Protein AF-A0A0F9IMM5-F1 (afdb_monomer_lite)

pLDDT: mean 71.04, std 14.26, range [41.44, 88.5]

Foldseek 3Di:
DFDQDFDPCVCLQDPPDSHGPLLSRVLVSLLVGQWDAPCNQCDPPNNDDPVVVVVSVVVCVVVVQWDDDDNGDIGGGDPSSNVVVVVVVD

Sequence (90 aa):
MSLINYPPDEIHKTPKFGKRNFEHIILWMLSNNEECQWSDFTEKPLELRVSTLSKYMSLLKIGGYVDNYSRGLSLATSLIITKFFKLLLH

Secondary structure (DSSP, 8-state):
---PPPPPTTTT--TTTS---HHHHHHHHHHH-SEE-HHHHHSTTT---HHHHHHHHHHHHHTTSS----TTS-EE--HHHHHHHHHH--

Radius of gyration: 12.53 Å; chains: 1; bounding box: 29×31×33 Å

Organism: NCBI:txid412755

Structure (mmCIF, N/CA/C/O backbone):
data_AF-A0A0F9IMM5-F1
#
_entry.id   AF-A0A0F9IMM5-F1
#
loop_
_atom_site.group_PDB
_atom_site.id
_atom_site.type_symbol
_atom_site.label_atom_id
_atom_site.label_alt_id
_atom_site.label_comp_id
_atom_site.label_asym_id
_atom_site.label_entity_id
_atom_site.label_seq_id
_atom_site.pdbx_PDB_ins_code
_atom_site.Cartn_x
_atom_site.Cartn_y
_atom_site.Cartn_z
_atom_site.occupancy
_atom_site.B_iso_or_equiv
_atom_site.auth_seq_id
_atom_site.auth_comp_id
_atom_site.auth_asym_id
_atom_site.auth_atom_id
_atom_site.pdbx_PDB_model_num
ATOM 1 N N . MET A 1 1 ? -17.099 2.462 -9.076 1.00 45.12 1 MET A N 1
ATOM 2 C CA . MET A 1 1 ? -16.368 2.693 -7.817 1.00 45.12 1 MET A CA 1
ATOM 3 C C . MET A 1 1 ? -15.989 1.328 -7.290 1.00 45.12 1 MET A C 1
ATOM 5 O O . MET A 1 1 ? -16.860 0.616 -6.806 1.00 45.12 1 MET A O 1
ATOM 9 N N . SER A 1 2 ? -14.747 0.925 -7.530 1.00 55.09 2 SER A N 1
ATOM 10 C CA . SER A 1 2 ? -14.167 -0.325 -7.039 1.00 55.09 2 SER A CA 1
ATOM 11 C C . SER A 1 2 ? -14.122 -0.241 -5.511 1.00 55.09 2 SER A C 1
ATOM 13 O O . SER A 1 2 ? -13.704 0.778 -4.962 1.00 55.09 2 SER A O 1
ATOM 15 N N . LEU A 1 3 ? -14.637 -1.254 -4.817 1.00 77.25 3 LEU A N 1
ATOM 16 C CA . LEU A 1 3 ? -14.644 -1.277 -3.357 1.00 77.25 3 LEU A CA 1
ATOM 17 C C . LEU A 1 3 ? -13.225 -1.616 -2.884 1.00 77.25 3 LEU A C 1
ATOM 19 O O . LEU A 1 3 ? -12.833 -2.779 -2.926 1.00 77.25 3 LEU A O 1
ATOM 23 N N . ILE A 1 4 ? -12.457 -0.607 -2.475 1.00 82.75 4 ILE A N 1
ATOM 24 C CA . ILE A 1 4 ? -11.119 -0.821 -1.919 1.00 82.75 4 ILE A CA 1
ATOM 25 C C . ILE A 1 4 ? -11.247 -1.501 -0.558 1.00 82.75 4 ILE A C 1
ATOM 27 O O . ILE A 1 4 ? -11.865 -0.982 0.373 1.00 82.75 4 ILE A O 1
ATOM 31 N N . ASN A 1 5 ? -10.642 -2.674 -0.449 1.00 86.19 5 ASN A N 1
ATOM 32 C CA . ASN A 1 5 ? -10.418 -3.364 0.801 1.00 86.19 5 ASN A CA 1
ATOM 33 C C . ASN A 1 5 ? -9.173 -2.759 1.452 1.00 86.19 5 ASN A C 1
ATOM 35 O O . ASN A 1 5 ? -8.106 -2.754 0.838 1.00 86.19 5 ASN A O 1
ATOM 39 N N . TYR A 1 6 ? -9.308 -2.237 2.671 1.00 85.75 6 TYR A N 1
ATOM 40 C CA . TYR A 1 6 ? -8.199 -1.676 3.443 1.00 85.75 6 TYR A CA 1
ATOM 41 C C . TYR A 1 6 ? -7.706 -2.679 4.488 1.00 85.75 6 TYR A C 1
ATOM 43 O O . TYR A 1 6 ? -8.509 -3.445 5.026 1.00 85.75 6 TYR A O 1
A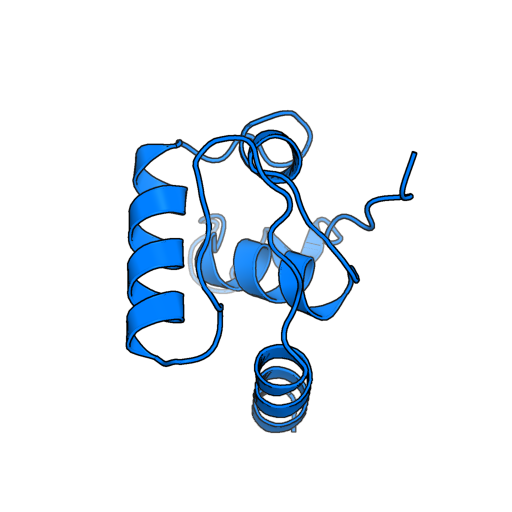TOM 51 N N . PRO A 1 7 ? -6.399 -2.685 4.802 1.00 83.19 7 PRO A N 1
ATOM 52 C CA . PRO A 1 7 ? -5.854 -3.612 5.775 1.00 83.19 7 PRO A CA 1
ATOM 53 C C . PRO A 1 7 ? -6.468 -3.365 7.159 1.00 83.19 7 PRO A C 1
ATOM 55 O O . PRO A 1 7 ? -6.665 -2.210 7.543 1.00 83.19 7 PRO A O 1
ATOM 58 N N . PRO A 1 8 ? -6.737 -4.424 7.941 1.00 78.88 8 PRO A N 1
ATOM 59 C CA . PRO A 1 8 ? -7.159 -4.273 9.327 1.00 78.88 8 PRO A CA 1
ATOM 60 C C . PRO A 1 8 ? -6.056 -3.615 10.170 1.00 78.88 8 PRO A C 1
ATOM 62 O O . PRO A 1 8 ? -4.863 -3.806 9.912 1.00 78.88 8 PRO A O 1
ATOM 65 N N . ASP A 1 9 ? -6.447 -2.907 11.236 1.00 70.12 9 ASP A N 1
ATOM 66 C CA . ASP A 1 9 ? -5.546 -2.200 12.169 1.00 70.12 9 ASP A CA 1
ATOM 67 C C . ASP A 1 9 ? -4.409 -3.070 12.737 1.00 70.12 9 ASP A C 1
ATOM 69 O O . ASP A 1 9 ? -3.378 -2.564 13.185 1.00 70.12 9 ASP A O 1
ATOM 73 N N . GLU A 1 10 ? -4.560 -4.392 12.720 1.00 65.94 10 GLU A N 1
ATOM 74 C CA . GLU A 1 10 ? -3.527 -5.333 13.149 1.00 65.94 10 GLU A CA 1
ATOM 75 C C . GLU A 1 10 ? -2.294 -5.318 12.234 1.00 65.94 10 GLU A C 1
ATOM 77 O O . GLU A 1 10 ? -1.170 -5.374 12.727 1.00 65.94 10 GLU A O 1
ATOM 82 N N . ILE A 1 11 ? -2.466 -5.122 10.921 1.00 63.62 11 ILE A N 1
ATOM 83 C CA . ILE A 1 11 ? -1.354 -5.010 9.954 1.00 63.62 11 ILE A CA 1
ATOM 84 C C . ILE A 1 11 ? -0.594 -3.690 10.139 1.00 63.62 11 ILE A C 1
ATOM 86 O O . ILE A 1 11 ? 0.592 -3.576 9.816 1.00 63.62 11 ILE A O 1
ATOM 90 N N . HIS A 1 12 ? -1.248 -2.688 10.731 1.00 57.03 12 HIS A N 1
ATOM 91 C CA . HIS A 1 12 ? -0.626 -1.407 11.049 1.00 57.03 12 HIS A CA 1
ATOM 92 C C . HIS A 1 12 ? 0.363 -1.534 12.219 1.00 57.03 12 HIS A C 1
ATOM 94 O O . HIS A 1 12 ? 1.228 -0.668 12.384 1.00 57.03 12 HIS A O 1
ATOM 100 N N . LYS A 1 13 ? 0.276 -2.608 13.017 1.00 51.69 13 LYS A N 1
ATOM 101 C CA . LYS A 1 13 ? 1.115 -2.848 14.192 1.00 51.69 13 LYS A CA 1
ATOM 102 C C . LYS A 1 13 ? 2.267 -3.784 13.834 1.00 51.69 13 LYS A C 1
ATOM 104 O O . LYS A 1 13 ? 2.112 -4.996 13.766 1.00 51.69 13 LYS A O 1
ATOM 109 N N . THR A 1 14 ? 3.480 -3.250 13.683 1.00 49.69 14 THR A N 1
ATOM 110 C CA . THR A 1 14 ? 4.659 -4.126 13.788 1.00 49.69 14 THR A CA 1
ATOM 111 C C . THR A 1 14 ? 4.776 -4.639 15.224 1.00 49.69 14 THR A C 1
ATOM 113 O O . THR A 1 14 ? 4.805 -3.801 16.133 1.00 49.69 14 THR A O 1
ATOM 116 N N . PRO A 1 15 ? 4.960 -5.951 15.452 1.00 49.22 15 PRO A N 1
ATOM 117 C CA . PRO A 1 15 ? 5.118 -6.501 16.798 1.00 49.22 15 PRO A CA 1
ATOM 118 C C . PRO A 1 15 ? 6.392 -6.023 17.518 1.00 49.22 15 PRO A C 1
ATOM 120 O O . PRO A 1 15 ? 6.493 -6.170 18.729 1.00 49.22 15 PRO A O 1
ATOM 123 N N . LYS A 1 16 ? 7.366 -5.433 16.805 1.00 44.91 16 LYS A N 1
ATOM 124 C CA . LYS A 1 16 ? 8.663 -5.041 17.384 1.00 44.91 16 LYS A CA 1
ATOM 125 C C . LYS A 1 16 ? 8.851 -3.554 17.709 1.00 44.91 16 LYS A C 1
ATOM 127 O O . LYS A 1 16 ? 9.693 -3.270 18.548 1.00 44.91 16 LYS A O 1
ATOM 132 N N . PHE A 1 17 ? 8.139 -2.606 17.081 1.00 45.72 17 PHE A N 1
ATOM 133 C CA . PHE A 1 17 ? 8.492 -1.176 17.232 1.00 45.72 17 PHE A CA 1
ATOM 134 C C . PHE A 1 17 ? 7.345 -0.156 17.150 1.00 45.72 17 PHE A C 1
ATOM 136 O O . PHE A 1 17 ? 7.619 1.042 17.130 1.00 45.72 17 PHE A O 1
ATOM 143 N N . GLY A 1 18 ? 6.075 -0.573 17.074 1.00 50.56 18 GLY A N 1
ATOM 144 C CA . GLY A 1 18 ? 4.950 0.377 16.985 1.00 50.56 18 GLY A CA 1
ATOM 145 C C . GLY A 1 18 ? 4.982 1.307 15.758 1.00 50.56 18 GLY A C 1
ATOM 146 O O . GLY A 1 18 ? 4.227 2.273 15.696 1.00 50.56 18 GLY A O 1
ATOM 147 N N . LYS A 1 19 ? 5.851 1.035 14.772 1.00 54.38 19 LYS A N 1
ATOM 148 C CA . LYS A 1 19 ? 5.936 1.787 13.519 1.00 54.38 19 LYS A CA 1
ATOM 149 C C . LYS A 1 19 ? 5.071 1.106 12.471 1.00 54.38 19 LYS A C 1
ATOM 151 O O . LYS A 1 19 ? 5.137 -0.105 12.292 1.00 54.38 19 LYS A O 1
ATOM 156 N N . ARG A 1 20 ? 4.279 1.907 11.763 1.00 63.91 20 ARG A N 1
ATOM 157 C CA . ARG A 1 20 ? 3.423 1.453 10.670 1.00 63.91 20 ARG A CA 1
ATOM 158 C C . ARG A 1 20 ? 4.313 0.865 9.564 1.00 63.91 20 ARG A C 1
ATOM 160 O O . ARG A 1 20 ? 5.159 1.578 9.020 1.00 63.91 20 ARG A O 1
ATOM 167 N N . ASN A 1 21 ? 4.186 -0.433 9.274 1.00 74.69 21 ASN A N 1
ATOM 168 C CA . ASN A 1 21 ? 4.978 -1.063 8.216 1.00 74.69 21 ASN A CA 1
ATOM 169 C C . ASN A 1 21 ? 4.349 -0.748 6.857 1.00 74.69 21 ASN A C 1
ATOM 171 O O . ASN A 1 21 ? 3.515 -1.496 6.354 1.00 74.69 21 ASN A O 1
ATOM 175 N N . PHE A 1 22 ? 4.734 0.394 6.288 1.00 77.81 22 PHE A N 1
ATOM 176 C CA . PHE A 1 22 ? 4.201 0.862 5.011 1.00 77.81 22 PHE A CA 1
ATOM 177 C C . PHE A 1 22 ? 4.442 -0.123 3.869 1.00 77.81 22 PHE A C 1
ATOM 179 O O . PHE A 1 22 ? 3.594 -0.226 2.996 1.00 77.81 22 PHE A O 1
ATOM 186 N N . GLU A 1 23 ? 5.540 -0.880 3.899 1.00 77.06 23 GLU A N 1
ATOM 187 C CA . GLU A 1 23 ? 5.791 -1.947 2.929 1.00 77.06 23 GLU A CA 1
ATOM 188 C C . GLU A 1 23 ? 4.696 -3.010 2.983 1.00 77.06 23 GLU A C 1
ATOM 190 O O . GLU A 1 23 ? 4.084 -3.329 1.969 1.00 77.06 23 GLU A O 1
ATOM 195 N N . HIS A 1 24 ? 4.403 -3.504 4.186 1.00 78.69 24 HIS A N 1
ATOM 196 C CA . HIS A 1 24 ? 3.396 -4.539 4.390 1.00 78.69 24 HIS A CA 1
ATOM 197 C C . HIS A 1 24 ? 1.992 -4.029 4.044 1.00 78.69 24 HIS A C 1
ATOM 199 O O . HIS A 1 24 ? 1.229 -4.737 3.400 1.00 78.69 24 HIS A O 1
ATOM 205 N N . ILE A 1 25 ? 1.668 -2.781 4.394 1.00 84.38 25 ILE A N 1
ATOM 206 C CA . ILE A 1 25 ? 0.397 -2.147 4.012 1.00 84.38 25 ILE A CA 1
ATOM 207 C C . ILE A 1 25 ? 0.267 -2.062 2.493 1.00 84.38 25 ILE A C 1
ATOM 209 O O . ILE A 1 25 ? -0.755 -2.464 1.946 1.00 84.38 25 ILE A O 1
ATOM 213 N N . ILE A 1 26 ? 1.300 -1.564 1.809 1.00 84.25 26 ILE A N 1
ATOM 214 C CA . ILE A 1 26 ? 1.298 -1.428 0.352 1.00 84.25 26 ILE A CA 1
ATOM 215 C C . ILE A 1 26 ? 1.126 -2.796 -0.311 1.00 84.25 26 ILE A C 1
ATOM 217 O O . ILE A 1 26 ? 0.298 -2.951 -1.204 1.00 84.25 26 ILE A O 1
ATOM 221 N N . LEU A 1 27 ? 1.873 -3.798 0.151 1.00 79.81 27 LEU A N 1
ATOM 222 C CA . LEU A 1 27 ? 1.786 -5.164 -0.358 1.00 79.81 27 LEU A CA 1
ATOM 223 C C . LEU A 1 27 ? 0.415 -5.793 -0.108 1.00 79.81 27 LEU A C 1
ATOM 225 O O . LEU A 1 27 ? -0.129 -6.434 -1.003 1.00 79.81 27 LEU A O 1
ATOM 229 N N . TRP A 1 28 ? -0.157 -5.604 1.082 1.00 85.12 28 TRP A N 1
ATOM 230 C CA . TRP A 1 28 ? -1.475 -6.133 1.414 1.00 85.12 28 TRP A CA 1
ATOM 231 C C . TRP A 1 28 ? -2.554 -5.498 0.540 1.00 85.12 28 TRP A C 1
ATOM 233 O O . TRP A 1 28 ? -3.376 -6.222 -0.014 1.00 85.12 28 TRP A O 1
ATOM 243 N N . MET A 1 29 ? -2.516 -4.172 0.369 1.00 86.56 29 MET A N 1
ATOM 244 C CA . MET A 1 29 ? -3.448 -3.440 -0.492 1.00 86.56 29 MET A CA 1
ATOM 245 C C . MET A 1 29 ? -3.405 -3.983 -1.915 1.00 86.56 29 MET A C 1
ATOM 247 O O . MET A 1 29 ? -4.442 -4.357 -2.446 1.00 86.56 29 MET A O 1
ATOM 251 N N . LEU A 1 30 ? -2.212 -4.114 -2.496 1.00 81.88 30 LEU A N 1
ATOM 252 C CA . LEU A 1 30 ? -2.070 -4.671 -3.838 1.00 81.88 30 LEU A CA 1
ATOM 253 C C . LEU A 1 30 ? -2.532 -6.134 -3.895 1.00 81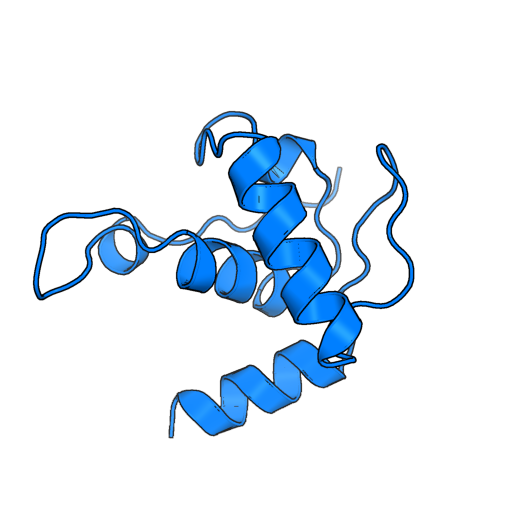.88 30 LEU A C 1
ATOM 255 O O . LEU A 1 30 ? -3.204 -6.527 -4.829 1.00 81.88 30 LEU A O 1
ATOM 259 N N . SER A 1 31 ? -2.233 -6.958 -2.893 1.00 80.44 31 SER A N 1
ATOM 260 C CA . SER A 1 31 ? -2.611 -8.379 -2.911 1.00 80.44 31 SER A CA 1
ATOM 261 C C . SER A 1 31 ? -4.121 -8.625 -2.756 1.00 80.44 31 SER A C 1
ATOM 263 O O . SER A 1 31 ? -4.635 -9.621 -3.264 1.00 80.44 31 SER A O 1
ATOM 26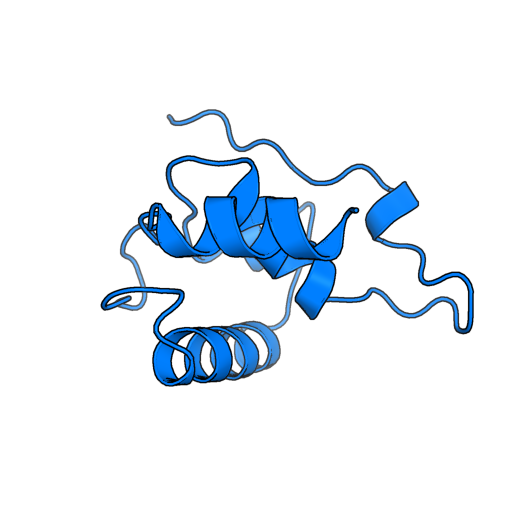5 N N . ASN A 1 32 ? -4.832 -7.740 -2.049 1.00 83.94 32 ASN A N 1
ATOM 266 C CA . ASN A 1 32 ? -6.249 -7.910 -1.698 1.00 83.94 32 ASN A CA 1
ATOM 267 C C . ASN A 1 32 ? -7.202 -7.053 -2.541 1.00 83.94 32 ASN A C 1
ATOM 269 O O . ASN A 1 32 ? -8.412 -7.124 -2.335 1.00 83.94 32 ASN A O 1
ATOM 273 N N . ASN A 1 33 ? -6.673 -6.269 -3.480 1.00 82.19 33 ASN A N 1
ATOM 274 C CA . ASN A 1 33 ? -7.451 -5.462 -4.409 1.00 82.19 33 ASN A CA 1
ATOM 275 C C . ASN A 1 33 ? -6.994 -5.730 -5.845 1.00 82.19 33 ASN A C 1
ATOM 277 O O . ASN A 1 33 ? -5.802 -5.867 -6.114 1.00 82.19 33 ASN A O 1
ATOM 281 N N . GLU A 1 34 ? -7.944 -5.780 -6.777 1.00 77.50 34 GLU A N 1
ATOM 282 C CA . GLU A 1 34 ? -7.648 -5.959 -8.206 1.00 77.50 34 GLU A CA 1
ATOM 283 C C . GLU A 1 34 ? -6.918 -4.740 -8.787 1.00 77.50 34 GLU A C 1
ATOM 285 O O . GLU A 1 34 ? -6.011 -4.867 -9.614 1.00 77.50 34 GLU A O 1
ATOM 290 N N . GLU A 1 35 ? -7.287 -3.557 -8.303 1.00 77.50 35 GLU A N 1
ATOM 291 C CA . GLU A 1 35 ? -6.657 -2.288 -8.626 1.00 77.50 35 GLU A CA 1
ATOM 292 C C . GLU A 1 35 ? -6.538 -1.407 -7.378 1.00 77.50 35 GLU A C 1
ATOM 294 O O . GLU A 1 35 ? -7.384 -1.455 -6.484 1.00 77.50 35 GLU A O 1
ATOM 299 N N . CYS A 1 36 ? -5.499 -0.578 -7.315 1.00 82.50 36 CYS A N 1
ATOM 300 C CA . CYS A 1 36 ? -5.387 0.489 -6.318 1.00 82.50 36 CYS A CA 1
ATOM 301 C C . CYS A 1 36 ? -4.959 1.790 -6.988 1.00 82.50 36 CYS A C 1
ATOM 303 O O . CYS A 1 36 ? -4.046 1.807 -7.804 1.00 82.50 36 CYS A O 1
ATOM 305 N N . GLN A 1 37 ? -5.546 2.912 -6.620 1.00 84.81 37 GLN A N 1
ATOM 306 C CA . GLN A 1 37 ? -5.086 4.233 -7.019 1.00 84.81 37 GLN A CA 1
ATOM 307 C C . GLN A 1 37 ? -4.093 4.803 -6.008 1.00 84.81 37 GLN A C 1
ATOM 309 O O . GLN A 1 37 ? -4.014 4.387 -4.857 1.00 84.81 37 GLN A O 1
ATOM 314 N N . TRP A 1 38 ? -3.329 5.808 -6.434 1.00 85.56 38 TRP A N 1
ATOM 315 C CA . TRP A 1 38 ? -2.421 6.539 -5.546 1.00 85.56 38 TRP A CA 1
ATOM 316 C C . TRP A 1 38 ? -3.142 7.153 -4.337 1.00 85.56 38 TRP A C 1
ATOM 318 O O . TRP A 1 38 ? -2.617 7.094 -3.223 1.00 85.56 38 TRP A O 1
ATOM 328 N N . SER A 1 39 ? -4.342 7.693 -4.561 1.00 86.19 39 SER A N 1
ATOM 329 C CA . SER A 1 39 ? -5.225 8.251 -3.531 1.00 86.19 39 SER A CA 1
ATOM 330 C C . SER A 1 39 ? -5.539 7.244 -2.430 1.00 86.19 39 SER A C 1
ATOM 332 O O . SER A 1 39 ? -5.484 7.611 -1.261 1.00 86.19 39 SER A O 1
ATOM 334 N N . ASP A 1 40 ? -5.730 5.967 -2.772 1.00 86.94 40 ASP A N 1
ATOM 335 C CA . ASP A 1 40 ? -6.079 4.922 -1.799 1.00 86.94 40 ASP A CA 1
ATOM 336 C C . ASP A 1 40 ? -5.000 4.729 -0.728 1.00 86.94 40 ASP A C 1
ATOM 338 O O . ASP A 1 40 ? -5.280 4.288 0.383 1.00 86.94 40 ASP A O 1
ATOM 342 N N . PHE A 1 41 ? -3.756 5.097 -1.030 1.00 87.69 41 PHE A N 1
ATOM 343 C CA . PHE A 1 41 ? -2.660 5.063 -0.069 1.00 87.69 41 PHE A CA 1
ATOM 344 C C . PHE A 1 41 ? -2.423 6.411 0.604 1.00 87.69 41 PHE A C 1
ATOM 346 O O . PHE A 1 41 ? -2.048 6.448 1.774 1.00 87.69 41 PHE A O 1
ATOM 353 N N . THR A 1 42 ? -2.538 7.514 -0.140 1.00 88.50 42 THR A N 1
ATOM 354 C CA . THR A 1 42 ? -2.138 8.845 0.341 1.00 88.50 42 THR A CA 1
ATOM 355 C C . THR A 1 42 ? -3.236 9.565 1.111 1.00 88.50 42 THR A C 1
ATOM 357 O O . THR A 1 42 ? -2.933 10.463 1.892 1.00 88.50 42 THR A O 1
ATOM 360 N N . GLU A 1 43 ? -4.492 9.182 0.904 1.00 87.81 43 GLU A N 1
ATOM 361 C CA . GLU A 1 43 ? -5.646 9.697 1.635 1.00 87.81 43 GLU A CA 1
ATOM 362 C C . GLU A 1 43 ? -6.012 8.776 2.809 1.00 87.81 43 GLU A C 1
ATOM 364 O O . GLU A 1 43 ? -5.381 7.741 3.062 1.00 87.81 43 GLU A O 1
ATOM 369 N N . LYS A 1 44 ? -7.022 9.177 3.585 1.00 83.50 44 LYS A N 1
ATOM 370 C CA . LYS A 1 44 ? -7.557 8.342 4.663 1.00 83.50 44 LYS A CA 1
ATOM 371 C C . LYS A 1 44 ? -8.122 7.038 4.082 1.00 83.50 44 LYS A C 1
ATOM 373 O O . LYS A 1 44 ? -8.762 7.089 3.037 1.00 83.50 44 LYS A O 1
ATOM 378 N N . PRO A 1 45 ? -7.936 5.893 4.762 1.00 83.94 45 PRO A N 1
ATOM 379 C CA . PRO A 1 45 ? -7.453 5.751 6.142 1.00 83.94 45 PRO A CA 1
ATOM 380 C C . PRO A 1 45 ? -5.928 5.598 6.297 1.00 83.94 45 PRO A C 1
ATOM 382 O O . PRO A 1 45 ? -5.435 5.562 7.425 1.00 83.94 45 PRO A O 1
ATOM 385 N N . LEU A 1 46 ? -5.166 5.477 5.207 1.00 84.00 46 LEU A N 1
ATOM 386 C CA . LEU A 1 46 ? -3.756 5.083 5.279 1.00 84.00 46 LEU A CA 1
ATOM 387 C C . LEU A 1 46 ? -2.791 6.269 5.453 1.00 84.00 46 LEU A C 1
ATOM 389 O O . LEU A 1 46 ? -1.818 6.152 6.211 1.00 84.00 46 LEU A O 1
ATOM 393 N N . GLU A 1 47 ? -3.078 7.398 4.796 1.00 87.38 47 GLU A N 1
ATOM 394 C CA . GLU A 1 47 ? -2.338 8.668 4.877 1.00 87.38 47 GLU A CA 1
ATOM 395 C C . GLU A 1 47 ? -0.813 8.508 4.672 1.00 87.38 47 GLU A C 1
ATOM 397 O O . GLU A 1 47 ? 0.014 9.097 5.379 1.00 87.38 47 GLU A O 1
ATOM 402 N N . LEU A 1 48 ? -0.400 7.674 3.709 1.00 86.69 48 LEU A N 1
ATOM 403 C CA . LEU A 1 48 ? 1.009 7.504 3.357 1.00 86.69 48 LEU A CA 1
ATOM 404 C C . LEU A 1 48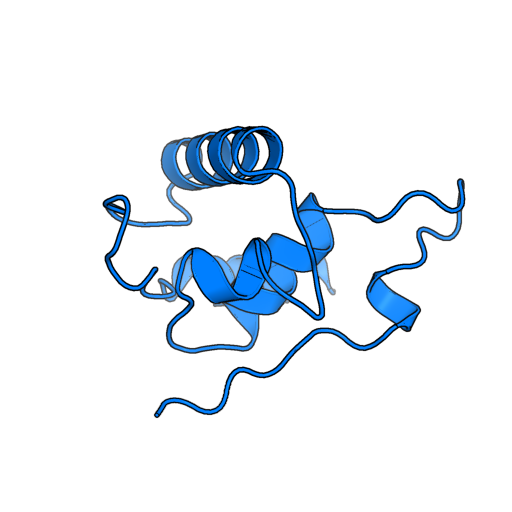 ? 1.569 8.776 2.722 1.00 86.69 48 LEU A C 1
ATOM 406 O O . LEU A 1 48 ? 0.977 9.388 1.835 1.00 86.69 48 LEU A O 1
ATOM 410 N N . ARG A 1 49 ? 2.812 9.115 3.081 1.00 88.00 49 ARG A N 1
ATOM 411 C CA . ARG A 1 49 ? 3.551 10.149 2.351 1.00 88.00 49 ARG A CA 1
ATOM 412 C C . ARG A 1 49 ? 3.831 9.689 0.922 1.00 88.00 49 ARG A C 1
ATOM 414 O O . ARG A 1 49 ? 4.369 8.602 0.708 1.00 88.00 49 ARG A O 1
ATOM 421 N N . VAL A 1 50 ? 3.585 10.579 -0.039 1.00 87.25 50 VAL A N 1
ATOM 422 C CA . VAL A 1 50 ? 3.835 10.361 -1.477 1.00 87.25 50 VAL A CA 1
ATOM 423 C C . VAL A 1 50 ? 5.273 9.903 -1.756 1.00 87.25 50 VAL A C 1
ATOM 425 O O . VAL A 1 50 ? 5.506 9.040 -2.602 1.00 87.25 50 VAL A O 1
ATOM 428 N N . SER A 1 51 ? 6.251 10.447 -1.025 1.00 87.00 51 SER A N 1
ATOM 429 C CA . SER A 1 51 ? 7.664 10.067 -1.144 1.00 87.00 51 SER A CA 1
ATOM 430 C C . SER A 1 51 ? 7.930 8.628 -0.693 1.00 87.00 51 SER A C 1
ATOM 432 O O . SER A 1 51 ? 8.667 7.903 -1.361 1.00 87.00 51 SER A O 1
ATOM 434 N N . THR A 1 52 ? 7.297 8.193 0.400 1.00 85.62 52 THR A N 1
ATOM 435 C CA . THR A 1 52 ? 7.365 6.812 0.895 1.00 85.62 52 THR A CA 1
ATOM 436 C C . THR A 1 52 ? 6.770 5.856 -0.128 1.00 85.62 52 THR A C 1
ATOM 438 O O . THR A 1 52 ? 7.432 4.902 -0.529 1.00 85.62 52 THR A O 1
ATOM 441 N N . LEU A 1 53 ? 5.560 6.148 -0.609 1.00 87.12 53 LEU A N 1
ATOM 442 C CA . LEU A 1 53 ? 4.894 5.324 -1.613 1.00 87.12 53 LEU A CA 1
ATOM 443 C C . LEU A 1 53 ? 5.706 5.246 -2.911 1.00 87.12 53 LEU A C 1
ATOM 445 O O . LEU A 1 53 ? 5.908 4.156 -3.432 1.00 87.12 53 LEU A O 1
ATOM 449 N N . SER A 1 54 ? 6.274 6.365 -3.379 1.00 85.69 54 SER A N 1
ATOM 450 C CA . SER A 1 54 ? 7.125 6.394 -4.583 1.00 85.69 54 SER A CA 1
ATOM 451 C C . SER A 1 54 ? 8.334 5.475 -4.444 1.00 85.69 54 SER A C 1
ATOM 453 O O . SER A 1 54 ? 8.676 4.750 -5.377 1.00 85.69 54 SER A O 1
ATOM 455 N N . LYS A 1 55 ? 8.978 5.492 -3.270 1.00 86.12 55 LYS A N 1
ATOM 456 C CA . LYS A 1 55 ? 10.131 4.640 -2.977 1.00 86.12 55 LYS A CA 1
ATOM 457 C C . LYS A 1 55 ? 9.750 3.160 -3.043 1.00 86.12 55 LYS A C 1
ATOM 459 O O . LYS A 1 55 ? 10.432 2.401 -3.722 1.00 86.12 55 LYS A O 1
ATOM 464 N N . TYR A 1 56 ? 8.664 2.762 -2.381 1.00 84.62 56 TYR A N 1
ATOM 465 C CA . TYR A 1 56 ? 8.212 1.368 -2.374 1.00 84.62 56 TYR A CA 1
ATOM 466 C C . TYR A 1 56 ? 7.705 0.902 -3.742 1.00 84.62 56 TYR A C 1
ATOM 468 O O . TYR A 1 56 ? 8.061 -0.188 -4.172 1.00 84.62 56 TYR A O 1
ATOM 476 N N . MET A 1 57 ? 6.963 1.738 -4.472 1.0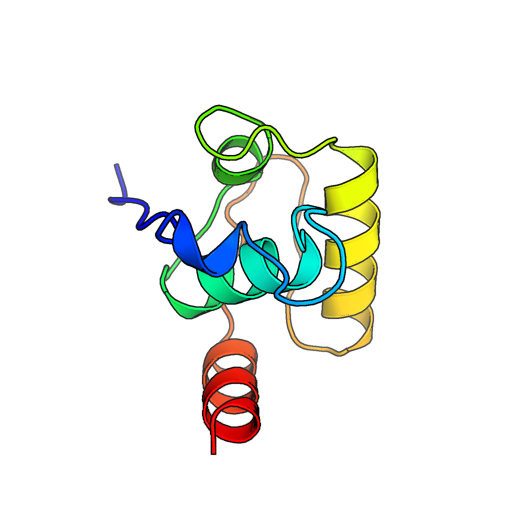0 82.38 57 MET A N 1
ATOM 477 C CA . MET A 1 57 ? 6.543 1.437 -5.847 1.00 82.38 57 MET A CA 1
ATOM 478 C C . MET A 1 57 ? 7.738 1.219 -6.777 1.00 82.38 57 MET A C 1
ATOM 480 O O . MET A 1 57 ? 7.727 0.292 -7.581 1.00 82.38 57 MET A O 1
ATOM 484 N N . SER A 1 58 ? 8.796 2.023 -6.634 1.00 83.06 58 SER A N 1
ATOM 485 C CA . SER A 1 58 ? 10.034 1.837 -7.395 1.00 83.06 58 SER A CA 1
ATOM 486 C C . SER A 1 58 ? 10.691 0.488 -7.084 1.00 83.06 58 SER A C 1
ATOM 488 O O . SER A 1 58 ? 11.052 -0.242 -8.003 1.00 83.06 58 SER A O 1
ATOM 490 N N . LEU A 1 59 ? 10.774 0.107 -5.803 1.00 81.88 59 LEU A N 1
ATOM 491 C CA . LEU A 1 59 ? 11.308 -1.198 -5.391 1.00 81.88 59 LEU A CA 1
ATOM 492 C C . LEU A 1 59 ? 10.485 -2.363 -5.957 1.00 81.88 59 LEU A C 1
ATOM 494 O O . LEU A 1 59 ? 11.054 -3.317 -6.482 1.00 81.88 59 LEU A O 1
ATOM 498 N N . LEU A 1 60 ? 9.155 -2.267 -5.903 1.00 78.25 60 LEU A N 1
ATOM 499 C CA . LEU A 1 60 ? 8.262 -3.293 -6.442 1.00 78.25 60 LEU A CA 1
ATOM 500 C C . LEU A 1 60 ? 8.348 -3.394 -7.967 1.00 78.25 60 LEU A C 1
ATOM 502 O O . LEU A 1 60 ? 8.331 -4.499 -8.503 1.00 78.25 60 LEU A O 1
ATOM 506 N N . LYS A 1 61 ? 8.505 -2.265 -8.665 1.00 78.12 61 LYS A N 1
ATOM 507 C CA . LYS A 1 61 ? 8.744 -2.237 -10.112 1.00 78.12 61 LYS A CA 1
ATOM 508 C C . LYS A 1 61 ? 10.079 -2.883 -10.476 1.00 78.12 61 LYS A C 1
ATOM 510 O O . LYS A 1 61 ? 10.122 -3.710 -11.379 1.00 78.12 61 LYS A O 1
ATOM 515 N N . ILE A 1 62 ? 11.157 -2.542 -9.763 1.00 79.56 62 ILE A N 1
ATOM 516 C CA . ILE A 1 62 ? 12.483 -3.155 -9.959 1.00 79.56 62 ILE A CA 1
ATOM 517 C C . ILE A 1 62 ? 12.413 -4.669 -9.729 1.00 79.56 62 ILE A C 1
ATOM 519 O O . ILE A 1 62 ? 13.020 -5.432 -10.472 1.00 79.56 62 ILE A O 1
ATOM 523 N N . GLY A 1 63 ? 11.638 -5.104 -8.734 1.00 74.00 63 GLY A N 1
ATOM 524 C CA . GLY A 1 63 ? 11.401 -6.519 -8.456 1.00 74.00 63 GLY A CA 1
ATOM 525 C C . GLY A 1 63 ? 10.459 -7.229 -9.436 1.00 74.00 63 GLY A C 1
ATOM 526 O O . GLY A 1 63 ? 10.232 -8.422 -9.272 1.00 74.00 63 GLY A O 1
ATOM 527 N N . GLY A 1 64 ? 9.900 -6.533 -10.433 1.00 71.81 64 GLY A N 1
ATOM 528 C CA . GLY A 1 64 ? 8.960 -7.110 -11.401 1.00 71.81 64 GLY A CA 1
ATOM 529 C C . GLY A 1 64 ? 7.581 -7.443 -10.822 1.00 71.81 64 GLY A C 1
ATOM 530 O O . GLY A 1 64 ? 6.826 -8.202 -11.424 1.00 71.81 64 GLY A O 1
ATOM 531 N N . TYR A 1 65 ? 7.245 -6.897 -9.651 1.00 68.44 65 TYR A N 1
ATOM 532 C CA . TYR A 1 65 ? 5.973 -7.149 -8.976 1.00 68.44 65 TYR A CA 1
ATOM 533 C C . TYR A 1 65 ? 4.850 -6.252 -9.518 1.00 68.44 65 TYR A C 1
ATOM 535 O O . TYR A 1 65 ? 3.710 -6.691 -9.618 1.00 68.44 65 TYR A O 1
ATOM 543 N N . VAL A 1 66 ? 5.162 -5.014 -9.909 1.00 67.12 66 VAL A N 1
ATOM 544 C CA . VAL A 1 66 ? 4.197 -4.035 -10.442 1.00 67.12 66 VAL A CA 1
ATOM 545 C C . VAL A 1 66 ? 4.593 -3.655 -11.871 1.00 67.12 66 VAL A C 1
ATOM 547 O O . VAL A 1 66 ? 5.738 -3.255 -12.096 1.00 67.12 66 VAL A O 1
ATOM 550 N N . ASP A 1 67 ? 3.658 -3.751 -12.822 1.00 62.44 67 ASP A N 1
ATOM 551 C CA . ASP A 1 67 ? 3.848 -3.229 -14.184 1.00 62.44 67 ASP A CA 1
ATOM 552 C C . ASP A 1 67 ? 3.531 -1.721 -14.237 1.00 62.44 67 ASP A C 1
ATOM 554 O O . ASP A 1 67 ? 2.963 -1.167 -13.299 1.00 62.44 67 ASP A O 1
ATOM 558 N N . ASN A 1 68 ? 3.970 -1.029 -15.288 1.00 55.56 68 ASN A N 1
ATOM 559 C CA . ASN A 1 68 ? 4.022 0.432 -15.403 1.00 55.56 68 ASN A CA 1
ATOM 560 C C . ASN A 1 68 ? 2.892 1.197 -14.686 1.00 55.56 68 ASN A C 1
ATOM 562 O O . ASN A 1 68 ? 1.740 1.178 -15.104 1.00 55.56 68 ASN A O 1
ATOM 566 N N . TYR A 1 69 ? 3.263 1.972 -13.662 1.00 62.78 69 TYR A N 1
ATOM 567 C CA . TYR A 1 69 ? 2.374 2.918 -12.996 1.00 62.78 69 TYR A CA 1
ATOM 568 C C . TYR A 1 69 ? 2.637 4.347 -13.476 1.00 62.78 69 TYR A C 1
ATOM 570 O O . TYR A 1 69 ? 3.785 4.780 -13.595 1.00 62.78 69 TYR A O 1
ATOM 578 N N . SER A 1 70 ? 1.568 5.105 -13.698 1.00 54.50 70 SER A N 1
ATOM 579 C CA . SER A 1 70 ? 1.630 6.551 -13.932 1.00 54.50 70 SER A CA 1
ATOM 580 C C . SER A 1 70 ? 0.950 7.276 -12.773 1.00 54.50 70 SER A C 1
ATOM 582 O O . SER A 1 70 ? -0.013 6.764 -12.203 1.00 54.50 70 SER A O 1
ATOM 584 N N . ARG A 1 71 ? 1.448 8.462 -12.394 1.00 50.88 71 ARG A N 1
ATOM 585 C CA . ARG A 1 71 ? 0.821 9.277 -11.337 1.00 50.88 71 ARG A CA 1
ATOM 586 C C . ARG A 1 71 ? -0.585 9.670 -11.809 1.00 50.88 71 ARG A C 1
ATOM 588 O O . ARG A 1 71 ? -0.702 10.518 -12.685 1.00 50.88 71 ARG A O 1
ATOM 595 N N . GLY A 1 72 ? -1.615 9.019 -11.268 1.00 50.09 72 GLY A N 1
ATOM 596 C CA . GLY A 1 72 ? -3.022 9.229 -11.639 1.00 50.09 72 GLY A CA 1
ATOM 597 C C . GLY A 1 72 ? -3.713 8.050 -12.337 1.00 50.09 72 GLY A C 1
ATOM 598 O O . GLY A 1 72 ? -4.899 8.157 -12.626 1.00 50.09 72 GLY A O 1
ATOM 599 N N . LEU A 1 73 ? -3.016 6.937 -12.590 1.00 53.66 73 LEU A N 1
ATOM 600 C CA . LEU A 1 73 ? -3.610 5.703 -13.121 1.00 53.66 73 LEU A CA 1
ATOM 601 C C . LEU A 1 73 ? -3.682 4.620 -12.040 1.00 53.66 73 LEU A C 1
ATOM 603 O O . LEU A 1 73 ? -2.881 4.616 -11.100 1.00 53.66 73 LEU A O 1
ATOM 607 N N . SER A 1 74 ? -4.659 3.723 -12.175 1.00 56.38 74 SER A N 1
ATOM 608 C CA . SER A 1 74 ? -4.804 2.550 -11.320 1.00 56.38 74 SER A CA 1
ATOM 609 C C . SER A 1 74 ? -3.562 1.658 -11.415 1.00 56.38 74 SER A C 1
ATOM 611 O O . SER A 1 74 ? -3.064 1.341 -12.494 1.00 56.38 74 SER A O 1
ATOM 613 N N . LEU A 1 75 ? -3.031 1.279 -10.257 1.00 66.31 75 LEU A N 1
ATOM 614 C CA . LEU A 1 75 ? -2.065 0.205 -10.090 1.00 66.31 75 LEU A CA 1
ATOM 615 C C . LEU A 1 75 ? -2.832 -1.093 -10.316 1.00 66.31 75 LEU A C 1
ATOM 617 O O . LEU A 1 75 ? -3.548 -1.543 -9.426 1.00 66.31 75 LEU A O 1
ATOM 621 N N . ALA A 1 76 ? -2.729 -1.663 -11.513 1.00 59.12 76 ALA A N 1
ATOM 622 C CA . ALA A 1 76 ? -3.257 -2.994 -11.763 1.00 59.12 76 ALA A CA 1
ATOM 623 C C . ALA A 1 76 ? -2.390 -4.011 -11.010 1.00 59.12 76 ALA A C 1
ATOM 625 O O . ALA A 1 76 ? -1.174 -4.090 -11.224 1.00 59.12 76 ALA A O 1
ATOM 626 N N . THR A 1 77 ? -3.003 -4.782 -10.116 1.00 59.19 77 THR A N 1
ATOM 627 C CA . THR A 1 77 ? -2.304 -5.845 -9.400 1.00 59.19 77 THR A CA 1
ATOM 628 C C . THR A 1 77 ? -1.957 -6.954 -10.386 1.00 59.19 77 THR A C 1
ATOM 630 O O . THR A 1 77 ? -2.826 -7.640 -10.922 1.00 59.19 77 THR A O 1
ATOM 633 N N . SER A 1 78 ? -0.663 -7.157 -10.635 1.00 59.09 78 SER A N 1
ATOM 634 C CA . SER A 1 78 ? -0.201 -8.305 -11.412 1.00 59.09 78 SER A CA 1
ATOM 635 C C . SER A 1 78 ? -0.334 -9.588 -10.586 1.00 59.09 78 SER A C 1
ATOM 637 O O . SER A 1 78 ? 0.000 -9.609 -9.399 1.00 59.09 78 SER A O 1
ATOM 639 N N . LEU A 1 79 ? -0.719 -10.695 -11.236 1.00 57.62 79 LEU A N 1
ATOM 640 C CA . LEU A 1 79 ? -0.757 -12.060 -10.674 1.00 57.62 79 LEU A CA 1
ATOM 641 C C . LEU A 1 79 ? 0.534 -12.463 -9.926 1.00 57.62 79 LEU A C 1
ATOM 643 O O . LEU A 1 79 ? 0.519 -13.368 -9.087 1.00 57.62 79 LEU A O 1
ATOM 647 N N . ILE A 1 80 ? 1.655 -11.804 -10.233 1.00 57.47 80 ILE A N 1
ATOM 648 C CA . ILE A 1 80 ? 2.964 -12.007 -9.605 1.00 57.47 80 ILE A CA 1
ATOM 649 C C . ILE A 1 80 ? 2.942 -11.607 -8.119 1.00 57.47 80 ILE A C 1
ATOM 651 O O . ILE A 1 80 ? 3.462 -12.356 -7.290 1.00 57.47 80 ILE A O 1
ATOM 655 N N . ILE A 1 81 ? 2.287 -10.496 -7.756 1.00 60.06 81 ILE A N 1
ATOM 656 C CA . ILE A 1 81 ? 2.166 -10.037 -6.357 1.00 60.06 81 ILE A CA 1
ATOM 657 C C . ILE A 1 81 ? 1.387 -11.059 -5.532 1.00 60.06 81 ILE A C 1
ATOM 659 O O . ILE A 1 81 ? 1.833 -11.465 -4.458 1.00 60.06 81 ILE A O 1
ATOM 663 N N . THR A 1 82 ? 0.261 -11.538 -6.065 1.00 56.72 82 THR A N 1
ATOM 664 C CA . THR A 1 82 ? -0.593 -12.527 -5.398 1.00 56.72 82 THR A CA 1
ATOM 665 C C . THR A 1 82 ? 0.157 -13.835 -5.130 1.00 56.72 82 THR A C 1
ATOM 667 O O . THR A 1 82 ? 0.014 -14.430 -4.060 1.00 56.72 82 THR A O 1
ATOM 670 N N . LYS A 1 83 ? 0.986 -14.293 -6.081 1.00 56.47 83 LYS A N 1
ATOM 671 C CA . LYS A 1 83 ? 1.810 -15.501 -5.909 1.00 56.47 83 LYS A CA 1
ATOM 672 C C . LYS A 1 83 ? 2.927 -15.304 -4.888 1.00 56.47 83 LYS A C 1
ATOM 674 O O . LYS A 1 83 ? 3.129 -16.184 -4.056 1.00 56.47 83 LYS A O 1
ATOM 679 N N . PHE A 1 84 ? 3.625 -14.171 -4.927 1.00 60.84 84 PHE A N 1
ATOM 680 C CA . PHE A 1 84 ? 4.695 -13.870 -3.977 1.00 60.84 84 PHE A CA 1
ATOM 681 C C . PHE A 1 84 ? 4.171 -13.782 -2.536 1.00 60.84 84 PHE A C 1
ATOM 683 O O . PHE A 1 84 ? 4.760 -14.366 -1.631 1.00 60.84 84 PHE A O 1
ATOM 690 N N . PHE A 1 85 ? 3.015 -13.146 -2.325 1.00 58.50 85 PHE A N 1
ATOM 691 C CA . PHE A 1 85 ? 2.405 -13.051 -0.997 1.00 58.50 85 PHE A CA 1
ATOM 692 C C . PHE A 1 85 ? 1.965 -14.418 -0.453 1.00 58.50 85 PHE A C 1
ATOM 694 O O . PHE A 1 85 ? 2.228 -14.728 0.707 1.00 58.50 85 PHE A O 1
ATOM 701 N N . LYS A 1 86 ? 1.374 -15.279 -1.298 1.00 55.91 86 LYS A N 1
ATOM 702 C CA . LYS A 1 86 ? 1.050 -16.667 -0.917 1.00 55.91 86 LYS A CA 1
ATOM 703 C C . LYS A 1 86 ? 2.278 -17.478 -0.492 1.00 55.91 86 LYS A C 1
ATOM 705 O O . LYS A 1 86 ? 2.130 -18.372 0.330 1.00 55.91 86 LYS A O 1
ATOM 710 N N . LEU A 1 87 ? 3.456 -17.183 -1.043 1.00 52.88 87 LEU A N 1
ATOM 711 C CA . LEU A 1 87 ? 4.710 -17.861 -0.695 1.00 52.88 87 LEU A CA 1
ATOM 712 C C . LEU A 1 87 ? 5.367 -17.312 0.579 1.00 52.88 87 LEU A C 1
ATOM 714 O O . LEU A 1 87 ? 6.117 -18.035 1.217 1.00 52.88 87 LEU A O 1
ATOM 718 N N . LEU A 1 88 ? 5.107 -16.055 0.948 1.00 52.19 88 LEU A N 1
ATOM 719 C CA . LEU A 1 88 ? 5.664 -15.421 2.152 1.00 52.19 88 LEU A CA 1
ATOM 720 C C . LEU A 1 88 ? 4.870 -15.717 3.430 1.00 52.19 88 LEU A C 1
ATOM 722 O O . LEU A 1 88 ? 5.395 -15.526 4.524 1.00 52.19 88 LEU A O 1
ATOM 726 N N . LEU A 1 89 ? 3.609 -16.141 3.300 1.00 48.97 89 LEU A N 1
ATOM 727 C CA . LEU A 1 89 ? 2.733 -16.465 4.430 1.00 48.97 89 LEU A CA 1
ATOM 728 C C . LEU A 1 89 ? 2.763 -17.947 4.853 1.00 48.97 89 LEU A C 1
ATOM 730 O O . LEU A 1 89 ? 1.971 -18.320 5.720 1.00 48.97 89 LEU A O 1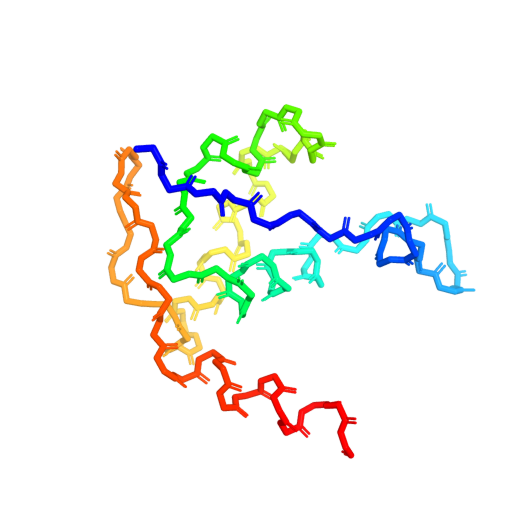
ATOM 734 N N . HIS A 1 90 ? 3.624 -18.780 4.259 1.00 41.44 90 HIS A N 1
ATOM 735 C CA . HIS A 1 90 ? 3.689 -20.221 4.524 1.00 41.44 90 HIS A CA 1
ATOM 736 C C . HIS A 1 90 ? 5.100 -20.685 4.887 1.00 41.44 90 HIS A C 1
ATOM 738 O O . HIS A 1 90 ? 6.063 -20.171 4.277 1.00 41.44 90 HIS A O 1
#